Protein AF-A0A2W6VAK4-F1 (afdb_monomer)

Mean predicted aligned error: 8.34 Å

Structure (mmCIF, N/CA/C/O backbone):
data_AF-A0A2W6VAK4-F1
#
_entry.id   AF-A0A2W6VAK4-F1
#
loop_
_atom_site.group_PDB
_atom_site.id
_atom_site.type_symbol
_atom_site.label_atom_id
_atom_site.label_alt_id
_atom_site.label_comp_id
_atom_site.label_asym_id
_atom_site.label_entity_id
_atom_site.label_seq_id
_atom_site.pdbx_PDB_ins_code
_atom_site.Cartn_x
_atom_site.Cartn_y
_atom_site.Cartn_z
_atom_site.occupancy
_atom_site.B_iso_or_equiv
_atom_site.auth_seq_id
_atom_site.auth_comp_id
_atom_site.auth_asym_id
_atom_site.auth_atom_id
_atom_site.pdbx_PDB_model_num
ATOM 1 N N . MET A 1 1 ? -4.982 -17.551 37.501 1.00 53.03 1 MET A N 1
ATOM 2 C CA . MET A 1 1 ? -5.319 -18.114 36.170 1.00 53.03 1 MET A CA 1
ATOM 3 C C . MET A 1 1 ? -6.236 -17.208 35.340 1.00 53.03 1 MET A C 1
ATOM 5 O O . MET A 1 1 ? -5.880 -16.917 34.211 1.00 53.03 1 MET A O 1
ATOM 9 N N . LYS A 1 2 ? -7.338 -16.658 35.885 1.00 54.28 2 LYS A N 1
ATOM 10 C CA . LYS A 1 2 ? -8.228 -15.706 35.167 1.00 54.28 2 LYS A CA 1
ATOM 11 C C . LYS A 1 2 ? -7.531 -14.461 34.579 1.00 54.28 2 LYS A C 1
ATOM 13 O O . LYS A 1 2 ? -7.911 -14.007 33.511 1.00 54.28 2 LYS A O 1
ATOM 18 N N . LYS A 1 3 ? -6.484 -13.944 35.237 1.00 55.78 3 LYS A N 1
ATOM 19 C CA . LYS A 1 3 ? -5.721 -12.773 34.758 1.00 55.78 3 LYS A CA 1
ATOM 20 C C . LYS A 1 3 ? -4.910 -13.048 33.479 1.00 55.78 3 LYS A C 1
ATOM 22 O O . LYS A 1 3 ? -4.712 -12.132 32.696 1.00 55.78 3 LYS A O 1
ATOM 27 N N . LEU A 1 4 ? -4.494 -14.299 33.245 1.00 64.94 4 LEU A N 1
ATOM 28 C CA . LEU A 1 4 ? -3.748 -14.686 32.037 1.00 64.94 4 LEU A CA 1
ATOM 29 C C . LEU A 1 4 ? -4.660 -14.760 30.801 1.00 64.94 4 LEU A C 1
ATOM 31 O O . LEU A 1 4 ? -4.229 -14.428 29.704 1.00 64.94 4 LEU A O 1
ATOM 35 N N . LEU A 1 5 ? -5.936 -15.114 30.990 1.00 67.50 5 LEU A N 1
ATOM 36 C CA . LEU A 1 5 ? -6.931 -15.162 29.911 1.00 67.50 5 LEU A CA 1
ATOM 37 C C . LEU A 1 5 ? -7.258 -13.773 29.343 1.00 67.50 5 LEU A C 1
ATOM 39 O O . LEU A 1 5 ? -7.455 -13.637 28.142 1.00 67.50 5 LEU A O 1
ATOM 43 N N . ILE A 1 6 ? -7.274 -12.738 30.188 1.00 69.25 6 ILE A N 1
ATOM 44 C CA . ILE A 1 6 ? -7.566 -11.360 29.755 1.00 69.25 6 ILE A CA 1
ATOM 45 C C . ILE A 1 6 ? -6.416 -10.802 28.903 1.00 69.25 6 ILE A C 1
ATOM 47 O O . ILE A 1 6 ? -6.658 -10.143 27.896 1.00 69.25 6 ILE A O 1
ATOM 51 N N . VAL A 1 7 ? -5.167 -11.114 29.266 1.00 68.50 7 VAL A N 1
ATOM 52 C CA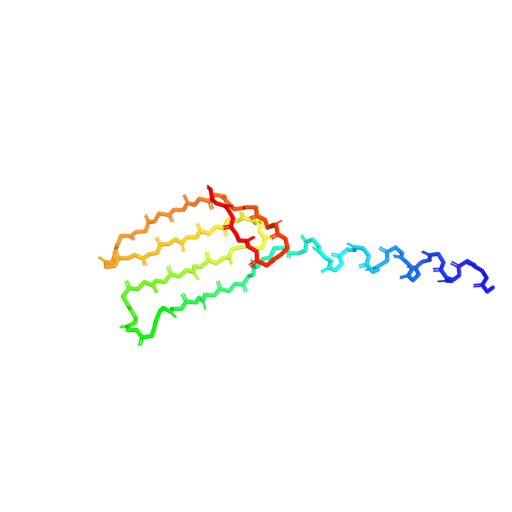 . VAL A 1 7 ? -3.981 -10.698 28.500 1.00 68.50 7 VAL A CA 1
ATOM 53 C C . VAL A 1 7 ? -3.930 -11.393 27.137 1.00 68.50 7 VAL A C 1
ATOM 55 O O . VAL A 1 7 ? -3.649 -10.738 26.139 1.00 68.50 7 VAL A O 1
ATOM 58 N N . ALA A 1 8 ? -4.272 -12.684 27.073 1.00 68.62 8 ALA A N 1
ATOM 59 C CA . ALA A 1 8 ? -4.327 -13.428 25.814 1.00 68.62 8 ALA A CA 1
ATOM 60 C C . ALA A 1 8 ? -5.410 -12.902 24.854 1.00 68.62 8 ALA A C 1
ATOM 62 O O . ALA A 1 8 ? -5.205 -12.883 23.645 1.00 68.62 8 ALA A O 1
ATOM 63 N N . LEU A 1 9 ? -6.553 -12.445 25.376 1.00 66.56 9 LEU A N 1
ATOM 64 C CA . LEU A 1 9 ? -7.630 -11.911 24.542 1.00 66.56 9 LEU A CA 1
ATOM 65 C C . LEU A 1 9 ? -7.288 -10.524 23.972 1.00 66.56 9 LE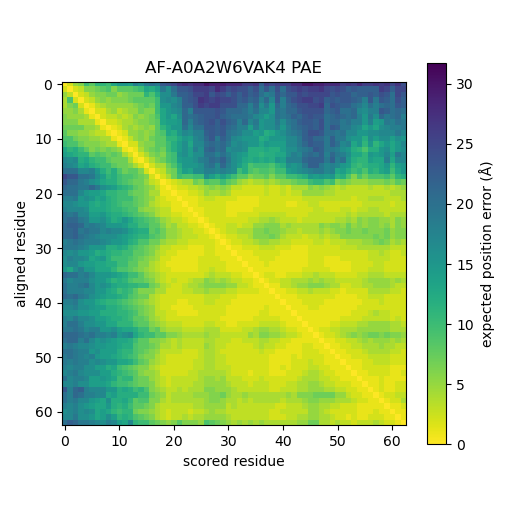U A C 1
ATOM 67 O O . LEU A 1 9 ? -7.633 -10.236 22.833 1.00 66.56 9 LEU A O 1
ATOM 71 N N . ALA A 1 10 ? -6.565 -9.683 24.717 1.00 62.81 10 ALA A N 1
ATOM 72 C CA . ALA A 1 10 ? -6.162 -8.353 24.252 1.00 62.81 10 ALA A CA 1
ATOM 73 C C . ALA A 1 10 ? -5.122 -8.396 23.114 1.00 62.81 10 ALA A C 1
ATOM 75 O O . ALA A 1 10 ? -5.147 -7.542 22.228 1.00 62.81 10 ALA A O 1
ATOM 76 N N . THR A 1 11 ? -4.235 -9.397 23.091 1.00 64.06 11 THR A N 1
ATOM 77 C CA . THR A 1 11 ? -3.235 -9.549 22.020 1.00 64.06 11 THR A CA 1
ATOM 78 C C . THR A 1 11 ? -3.831 -10.074 20.711 1.00 64.06 11 THR A C 1
ATOM 80 O O . THR A 1 11 ? -3.300 -9.775 19.644 1.00 64.06 11 THR A O 1
ATOM 83 N N . LEU A 1 12 ? -4.964 -10.783 20.763 1.00 61.06 12 LEU A N 1
ATOM 84 C CA . LEU A 1 12 ? -5.696 -11.251 19.578 1.00 61.06 12 LEU A CA 1
ATOM 85 C C . LEU A 1 12 ? -6.333 -10.106 18.770 1.00 61.06 12 LEU A C 1
ATOM 87 O O . LEU A 1 12 ? -6.426 -10.216 17.550 1.00 61.06 12 LEU A O 1
ATOM 91 N N . LEU A 1 13 ? -6.733 -8.994 19.406 1.00 59.47 13 LEU A N 1
ATOM 92 C CA . LEU A 1 13 ? -7.353 -7.864 18.693 1.00 59.47 13 LEU A CA 1
ATOM 93 C C . LEU A 1 13 ? -6.349 -7.014 17.898 1.00 59.47 13 LEU A C 1
ATOM 95 O O . LEU A 1 13 ? -6.732 -6.394 16.908 1.00 59.47 13 LEU A O 1
ATOM 99 N N . VAL A 1 14 ? -5.073 -6.997 18.292 1.00 58.22 14 VAL A N 1
ATOM 100 C CA . VAL A 1 14 ? -4.028 -6.213 17.605 1.00 58.22 14 VAL A CA 1
ATOM 101 C C . VAL A 1 14 ? -3.620 -6.854 16.272 1.00 58.22 14 VAL A C 1
ATOM 103 O O . VAL A 1 14 ? -3.210 -6.154 15.348 1.00 58.22 14 VAL A O 1
ATOM 106 N N . ALA A 1 15 ? -3.794 -8.171 16.126 1.00 56.94 15 ALA A N 1
ATOM 107 C CA . ALA A 1 15 ? -3.425 -8.896 14.910 1.00 56.94 15 ALA A CA 1
ATOM 108 C C . ALA A 1 15 ? -4.342 -8.598 13.706 1.00 56.94 15 ALA A C 1
ATOM 110 O O . ALA A 1 15 ? -3.94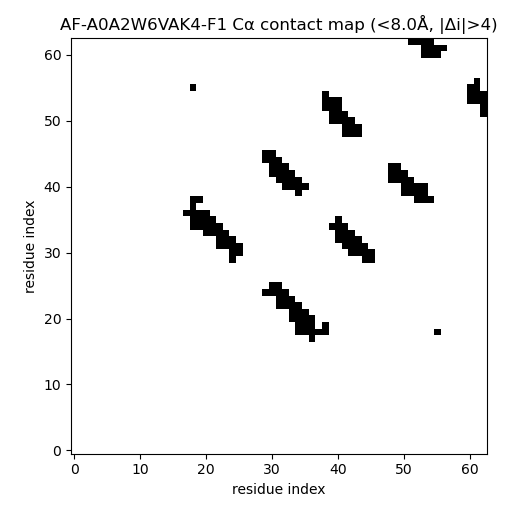9 -8.822 12.565 1.00 56.94 15 ALA A O 1
ATOM 111 N N . CYS A 1 16 ? -5.547 -8.066 13.932 1.00 60.72 16 CYS A N 1
ATOM 112 C CA . CYS A 1 16 ? -6.517 -7.816 12.861 1.00 60.72 16 CYS A CA 1
ATOM 113 C C . CYS A 1 16 ? -6.445 -6.402 12.263 1.00 60.72 16 CYS A C 1
ATOM 115 O O . CYS A 1 16 ? -7.151 -6.130 11.294 1.00 60.72 16 CYS A O 1
ATOM 117 N N . SER A 1 17 ? -5.625 -5.499 12.814 1.00 60.16 17 SER A N 1
ATOM 118 C CA . SER A 1 17 ? -5.534 -4.106 12.346 1.00 60.16 17 SER A CA 1
ATOM 119 C C . SER A 1 17 ? -4.191 -3.738 11.718 1.00 60.16 17 SER A C 1
ATOM 121 O O . SER A 1 17 ? -3.965 -2.563 11.431 1.00 60.16 17 SER A O 1
ATOM 123 N N . GLN A 1 18 ? -3.275 -4.692 11.535 1.00 70.38 18 GLN A N 1
ATOM 124 C CA . GLN A 1 18 ? -2.025 -4.400 10.840 1.00 70.38 18 GLN A CA 1
ATOM 125 C C . GLN A 1 18 ? -2.312 -4.203 9.349 1.00 70.38 18 GLN A C 1
ATOM 127 O O . GLN A 1 18 ? -2.890 -5.068 8.689 1.00 70.38 18 GLN A O 1
ATOM 132 N N . GLY A 1 19 ? -1.943 -3.027 8.835 1.00 77.69 19 GLY A N 1
ATOM 133 C CA . GLY A 1 19 ? -1.973 -2.744 7.407 1.00 77.69 19 GLY A CA 1
ATOM 134 C C . GLY A 1 19 ? -1.144 -3.763 6.623 1.00 77.69 19 GLY A C 1
ATOM 135 O O . GLY A 1 19 ? -0.252 -4.421 7.157 1.00 77.69 19 GLY A O 1
ATOM 136 N N . LEU A 1 20 ? -1.452 -3.895 5.339 1.00 87.81 20 LEU A N 1
ATOM 137 C CA . LEU A 1 20 ? -0.616 -4.609 4.387 1.00 87.81 20 LEU A CA 1
ATOM 138 C C . LEU A 1 20 ? 0.762 -3.954 4.300 1.00 87.81 20 LEU A C 1
ATOM 140 O O . LEU A 1 20 ? 0.871 -2.730 4.297 1.00 87.81 20 LEU A O 1
ATOM 144 N N . SER A 1 21 ? 1.793 -4.783 4.183 1.00 91.44 21 SER A N 1
ATOM 145 C CA . SER A 1 21 ? 3.139 -4.348 3.843 1.00 91.44 21 SER A CA 1
ATOM 146 C C . SER A 1 21 ? 3.717 -5.237 2.749 1.00 91.44 21 SER A C 1
ATOM 148 O O . SER A 1 21 ? 3.531 -6.455 2.767 1.00 91.44 21 SER A O 1
ATOM 150 N N . GLY A 1 22 ? 4.406 -4.624 1.791 1.00 94.31 22 GLY A N 1
ATOM 151 C CA . GLY A 1 22 ? 5.075 -5.332 0.701 1.00 94.31 22 GLY A CA 1
ATOM 152 C C . GLY A 1 22 ? 4.726 -4.789 -0.677 1.00 94.31 22 GLY A C 1
ATOM 153 O O . GLY A 1 22 ? 3.995 -3.809 -0.811 1.00 94.31 22 GLY A O 1
ATOM 154 N N . THR A 1 23 ? 5.258 -5.449 -1.703 1.00 95.75 23 THR A N 1
ATOM 155 C CA . THR A 1 23 ? 5.056 -5.074 -3.104 1.00 95.75 23 THR A CA 1
ATOM 156 C C . THR A 1 23 ? 4.453 -6.240 -3.874 1.00 95.75 23 THR A C 1
ATOM 158 O O . THR A 1 23 ? 4.947 -7.366 -3.804 1.00 95.75 23 THR A O 1
ATOM 161 N N . TRP A 1 24 ? 3.395 -5.959 -4.628 1.00 94.88 24 TRP A N 1
ATOM 162 C CA . TRP A 1 24 ? 2.709 -6.900 -5.503 1.00 94.88 24 TRP A CA 1
ATOM 163 C C . TRP A 1 24 ? 2.765 -6.389 -6.931 1.00 94.88 24 TRP A C 1
ATOM 165 O O . TRP A 1 24 ? 2.514 -5.215 -7.172 1.00 94.88 24 TRP A O 1
ATOM 175 N N . ASN A 1 25 ? 3.042 -7.281 -7.873 1.00 94.81 25 ASN A N 1
ATOM 176 C CA . ASN A 1 25 ? 3.009 -6.965 -9.295 1.00 94.81 25 ASN A CA 1
ATOM 177 C C . ASN A 1 25 ? 1.885 -7.753 -9.959 1.00 94.81 25 ASN A C 1
ATOM 179 O O . ASN A 1 25 ? 1.579 -8.876 -9.543 1.00 94.81 25 ASN A O 1
ATOM 183 N N . ASP A 1 26 ? 1.281 -7.179 -10.993 1.00 91.44 26 ASP A N 1
ATOM 184 C CA . ASP A 1 26 ? 0.428 -7.954 -11.883 1.00 91.44 26 ASP A CA 1
ATOM 185 C C . ASP A 1 26 ? 1.255 -9.003 -12.650 1.00 91.44 26 ASP A C 1
ATOM 187 O O . ASP A 1 26 ? 2.484 -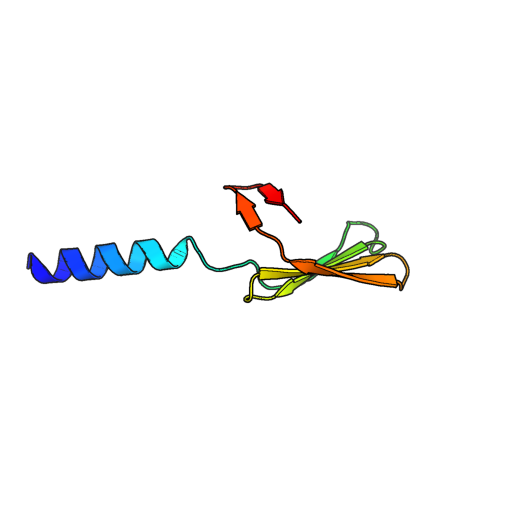8.940 -12.730 1.00 91.44 26 ASP A O 1
ATOM 191 N N . GLY A 1 27 ? 0.583 -10.004 -13.223 1.00 92.56 27 GLY A N 1
ATOM 192 C CA . GLY A 1 27 ? 1.266 -11.116 -13.900 1.00 92.56 27 GLY A CA 1
ATOM 193 C C . GLY A 1 27 ? 2.107 -10.705 -15.117 1.00 92.56 27 GLY A C 1
ATOM 194 O O . GLY A 1 27 ? 2.890 -11.509 -15.611 1.00 92.56 27 GLY A O 1
ATOM 19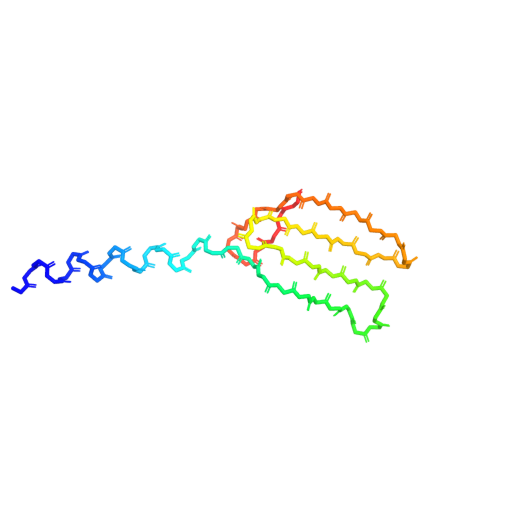5 N N . MET A 1 28 ? 1.946 -9.470 -15.598 1.00 91.31 28 MET A N 1
ATOM 196 C CA . MET A 1 28 ? 2.667 -8.907 -16.740 1.00 91.31 28 MET A CA 1
ATOM 197 C C . MET A 1 28 ? 3.755 -7.899 -16.328 1.00 91.31 28 MET A C 1
ATOM 199 O O . MET A 1 28 ? 4.524 -7.473 -17.185 1.00 91.31 28 MET A O 1
ATOM 203 N N . GLY A 1 29 ? 3.835 -7.514 -15.049 1.00 88.94 29 GLY A N 1
ATOM 204 C CA . GLY A 1 29 ? 4.764 -6.498 -14.547 1.00 88.94 29 GLY A CA 1
ATOM 205 C C . GLY A 1 29 ? 4.472 -5.070 -15.026 1.00 88.94 29 GLY A C 1
ATOM 206 O O . GLY A 1 29 ? 5.362 -4.225 -14.991 1.00 88.94 29 GLY A O 1
ATOM 207 N N . MET A 1 30 ? 3.257 -4.786 -15.503 1.00 92.62 30 MET A N 1
ATOM 208 C CA . MET A 1 30 ? 2.842 -3.448 -15.942 1.00 92.62 30 MET A CA 1
ATOM 209 C C . MET A 1 30 ? 2.371 -2.571 -14.784 1.00 92.62 30 MET A C 1
ATOM 211 O O . MET A 1 30 ? 2.455 -1.340 -14.876 1.00 92.62 30 MET A O 1
ATOM 215 N N . VAL A 1 31 ? 1.861 -3.200 -13.722 1.00 95.38 31 VAL A N 1
ATOM 216 C CA . VAL A 1 31 ? 1.325 -2.519 -12.544 1.00 95.38 31 VAL A CA 1
ATOM 217 C C . VAL A 1 31 ? 1.971 -3.078 -11.283 1.00 95.38 31 VAL A C 1
ATOM 219 O O . VAL A 1 31 ? 1.940 -4.286 -11.048 1.00 95.38 31 VAL A O 1
ATOM 222 N N . SER A 1 32 ? 2.509 -2.183 -10.456 1.00 96.06 32 SER A N 1
ATOM 223 C CA . SER A 1 32 ? 3.058 -2.491 -9.137 1.00 96.06 32 SER A CA 1
ATOM 224 C C . SER A 1 32 ? 2.251 -1.791 -8.048 1.00 96.06 32 SER A C 1
ATOM 226 O O . SER A 1 32 ? 1.888 -0.622 -8.178 1.00 96.06 32 SER A O 1
ATOM 228 N N . TYR A 1 33 ? 1.970 -2.508 -6.967 1.00 95.50 33 TYR A N 1
ATOM 229 C CA . TYR A 1 33 ? 1.298 -2.019 -5.772 1.00 95.50 33 TYR A CA 1
ATOM 230 C C . TYR A 1 33 ? 2.238 -2.187 -4.587 1.00 95.50 33 TYR A C 1
ATOM 232 O O . TYR A 1 33 ? 2.502 -3.312 -4.169 1.00 95.50 33 TYR A O 1
ATOM 240 N N . THR A 1 34 ? 2.707 -1.087 -4.013 1.00 96.25 34 THR A N 1
ATOM 241 C CA . THR A 1 34 ? 3.511 -1.099 -2.787 1.00 96.25 34 THR A CA 1
ATOM 242 C C . THR A 1 34 ? 2.660 -0.612 -1.630 1.00 96.25 34 THR A C 1
ATOM 244 O O . THR A 1 34 ? 2.208 0.530 -1.638 1.00 96.25 34 THR A O 1
ATOM 247 N N . PHE A 1 35 ? 2.421 -1.475 -0.648 1.00 95.12 35 PHE A N 1
ATOM 248 C CA . PHE A 1 35 ? 1.692 -1.128 0.563 1.00 95.12 35 PHE A CA 1
ATOM 249 C C . PHE A 1 35 ? 2.665 -0.851 1.702 1.00 95.12 35 PHE A C 1
ATOM 251 O O . PHE A 1 35 ? 3.565 -1.650 1.975 1.00 95.12 35 PHE A O 1
ATOM 258 N N . ASP A 1 36 ? 2.428 0.259 2.386 1.00 91.00 36 ASP A N 1
ATOM 259 C CA . ASP A 1 36 ? 3.117 0.634 3.608 1.00 91.00 36 ASP A CA 1
ATOM 260 C C . ASP A 1 36 ? 2.282 0.233 4.828 1.00 91.00 36 ASP A C 1
ATOM 262 O O . ASP A 1 36 ? 1.045 0.314 4.841 1.00 91.00 36 ASP A O 1
ATOM 266 N N . SER A 1 37 ? 2.973 -0.136 5.908 1.00 86.31 37 SER A N 1
ATOM 267 C CA . SER A 1 37 ? 2.344 -0.517 7.179 1.00 86.31 37 SER A CA 1
ATOM 268 C C . SER A 1 37 ? 1.542 0.618 7.834 1.00 86.31 37 SER A C 1
ATOM 270 O O . SER A 1 37 ? 0.749 0.359 8.738 1.00 86.31 37 SER A O 1
ATOM 272 N N . ASP A 1 38 ? 1.699 1.860 7.361 1.00 86.31 38 ASP A N 1
ATOM 273 C CA . ASP A 1 38 ? 0.969 3.053 7.808 1.00 86.31 38 ASP A CA 1
ATOM 274 C C . ASP A 1 38 ? -0.382 3.274 7.085 1.00 86.31 38 ASP A C 1
ATOM 276 O O . ASP A 1 38 ? -1.051 4.305 7.272 1.00 86.31 38 ASP A O 1
ATOM 280 N N . GLY A 1 39 ? -0.801 2.302 6.266 1.00 90.06 39 GLY A N 1
ATOM 281 C CA . GLY A 1 39 ? -2.082 2.316 5.565 1.00 90.06 39 GLY A CA 1
ATOM 282 C C . GLY A 1 39 ? -2.059 3.108 4.258 1.00 90.06 39 GLY A C 1
ATOM 283 O O . GLY A 1 39 ? -3.097 3.626 3.838 1.00 90.06 39 GLY A O 1
ATOM 284 N N . LYS A 1 40 ? -0.895 3.244 3.623 1.00 93.88 40 LYS A N 1
ATOM 285 C CA . LYS A 1 40 ? -0.762 3.822 2.283 1.00 93.88 40 LYS A CA 1
ATOM 286 C C . LYS A 1 40 ? -0.491 2.748 1.242 1.00 93.88 40 LYS A C 1
ATOM 288 O O . LYS A 1 40 ? 0.075 1.700 1.535 1.00 93.88 40 LYS A O 1
ATOM 293 N N . VAL A 1 41 ? -0.920 3.029 0.021 1.00 95.56 41 VAL A N 1
ATOM 294 C CA . VAL A 1 41 ? -0.606 2.248 -1.168 1.00 95.56 41 VAL A CA 1
ATOM 295 C C . VAL A 1 41 ? -0.041 3.180 -2.228 1.00 95.56 41 VAL A C 1
ATOM 297 O O . VAL A 1 41 ? -0.602 4.243 -2.498 1.00 95.56 41 VAL A O 1
ATOM 300 N N . THR A 1 42 ? 1.069 2.776 -2.826 1.00 96.75 42 THR A N 1
ATOM 301 C CA . THR A 1 42 ? 1.639 3.385 -4.022 1.00 96.75 42 THR A CA 1
ATOM 302 C C . THR A 1 42 ? 1.350 2.471 -5.197 1.00 96.75 42 THR A C 1
ATOM 304 O O . THR A 1 42 ? 1.769 1.316 -5.199 1.00 96.75 42 THR A O 1
ATOM 307 N N . VAL A 1 43 ? 0.619 2.985 -6.180 1.00 96.06 43 VAL A N 1
ATOM 308 C CA . VAL A 1 43 ? 0.330 2.299 -7.438 1.00 96.06 43 VAL A CA 1
ATOM 309 C C . VAL A 1 43 ? 1.245 2.875 -8.502 1.00 96.06 43 VAL A C 1
ATOM 311 O O . VAL A 1 43 ? 1.173 4.067 -8.799 1.00 96.06 43 VAL A O 1
ATOM 314 N N . GLU A 1 44 ? 2.103 2.040 -9.069 1.00 96.94 44 GLU A N 1
ATOM 315 C CA . GLU A 1 44 ? 2.938 2.387 -10.208 1.00 96.94 44 GLU A CA 1
ATOM 316 C C . GLU A 1 44 ? 2.402 1.704 -11.463 1.00 96.94 44 GLU A C 1
ATOM 318 O O . GLU A 1 44 ? 2.123 0.508 -11.469 1.00 96.94 44 GLU A O 1
ATOM 323 N N . THR A 1 45 ? 2.221 2.464 -12.536 1.00 95.31 45 THR A N 1
ATOM 324 C CA . THR A 1 45 ? 1.767 1.954 -13.830 1.00 95.31 45 THR A CA 1
ATOM 325 C C . THR A 1 45 ? 2.580 2.613 -14.927 1.00 95.31 45 THR A C 1
ATOM 327 O O . THR A 1 45 ? 2.553 3.837 -15.066 1.00 95.31 45 THR A O 1
ATOM 330 N N . LEU A 1 46 ? 3.309 1.809 -15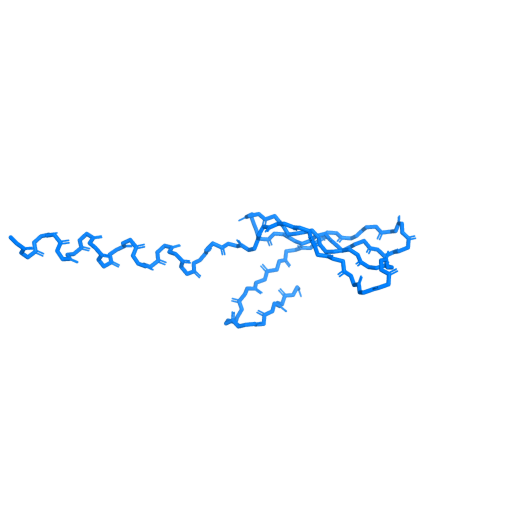.706 1.00 90.38 46 LEU A N 1
ATOM 331 C CA . LEU A 1 46 ? 4.138 2.279 -16.827 1.00 90.38 46 LEU A CA 1
ATOM 332 C C . LEU A 1 46 ? 5.050 3.472 -16.450 1.00 90.38 46 LEU A C 1
ATOM 334 O O . LEU A 1 46 ? 5.136 4.460 -17.180 1.00 90.38 46 LEU A O 1
ATOM 338 N N . GLY A 1 47 ? 5.691 3.402 -15.277 1.00 88.31 47 GLY A N 1
ATOM 339 C CA . GLY A 1 47 ? 6.606 4.431 -14.766 1.00 88.31 47 GLY A CA 1
ATOM 340 C C . GLY A 1 47 ? 5.938 5.667 -14.151 1.00 88.31 47 GLY A C 1
ATOM 341 O O . GLY A 1 47 ? 6.625 6.629 -13.809 1.00 88.31 47 GLY A O 1
ATOM 342 N N . LYS A 1 48 ? 4.608 5.682 -14.005 1.00 94.56 48 LYS A N 1
ATOM 343 C CA . LYS A 1 48 ? 3.880 6.718 -13.259 1.00 94.56 48 LYS A CA 1
ATOM 344 C C . LYS A 1 48 ? 3.438 6.172 -11.913 1.00 94.56 48 LYS A C 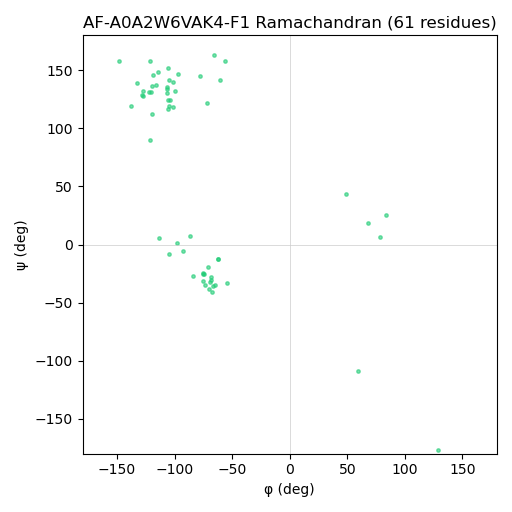1
ATOM 346 O O . LYS A 1 48 ? 2.717 5.182 -11.883 1.00 94.56 48 LYS A O 1
ATOM 351 N N . ALA A 1 49 ? 3.814 6.842 -10.827 1.00 95.31 49 ALA A N 1
ATOM 352 C CA . ALA A 1 49 ? 3.430 6.463 -9.473 1.00 95.31 49 ALA A CA 1
ATOM 353 C C . ALA A 1 49 ? 2.376 7.417 -8.894 1.00 95.31 49 ALA A C 1
ATOM 355 O O . ALA A 1 49 ? 2.506 8.639 -8.991 1.00 95.31 49 ALA A O 1
ATOM 356 N N . GLN A 1 50 ? 1.356 6.855 -8.251 1.00 95.94 50 GLN A N 1
ATOM 357 C CA . GLN A 1 50 ? 0.375 7.579 -7.451 1.00 95.94 50 GLN A CA 1
ATOM 358 C C . GLN A 1 50 ? 0.275 6.933 -6.072 1.00 95.94 50 GLN A C 1
ATOM 360 O O . GLN A 1 50 ? 0.050 5.732 -5.955 1.00 95.94 50 GLN A O 1
ATOM 365 N N . GLN A 1 51 ? 0.396 7.743 -5.023 1.00 96.38 51 GLN A N 1
ATOM 366 C CA . GLN A 1 51 ? 0.220 7.295 -3.647 1.00 96.38 51 GLN A CA 1
ATOM 367 C C . GLN A 1 51 ? -1.157 7.705 -3.129 1.00 96.38 51 GLN A C 1
ATOM 369 O O . GLN A 1 51 ? -1.632 8.813 -3.384 1.00 96.38 51 GLN A O 1
ATOM 374 N N . SER A 1 52 ? -1.813 6.829 -2.380 1.00 96.00 52 SER A N 1
ATOM 375 C CA . SER A 1 52 ? -3.090 7.114 -1.729 1.00 96.00 52 SER A CA 1
ATOM 376 C C . SER A 1 52 ? -3.214 6.340 -0.420 1.00 96.00 52 SER A C 1
ATOM 378 O O . SER A 1 52 ? -2.511 5.358 -0.187 1.00 96.00 52 SER A O 1
ATOM 380 N N . ARG A 1 53 ? -4.073 6.813 0.483 1.00 94.31 53 ARG A N 1
ATOM 381 C CA . ARG A 1 53 ? -4.409 6.065 1.698 1.00 94.31 53 ARG A CA 1
ATOM 382 C C . ARG A 1 53 ? -5.406 4.976 1.324 1.00 94.31 53 ARG A C 1
ATOM 384 O O . ARG A 1 53 ? -6.249 5.218 0.475 1.00 94.31 53 ARG A O 1
ATOM 391 N N . TYR A 1 54 ? -5.336 3.819 1.969 1.00 92.06 54 TYR A N 1
ATOM 392 C CA . TYR A 1 54 ? -6.379 2.810 1.841 1.00 92.06 54 TYR A CA 1
ATOM 393 C C . TYR A 1 54 ? -6.993 2.474 3.197 1.00 92.06 54 TYR A C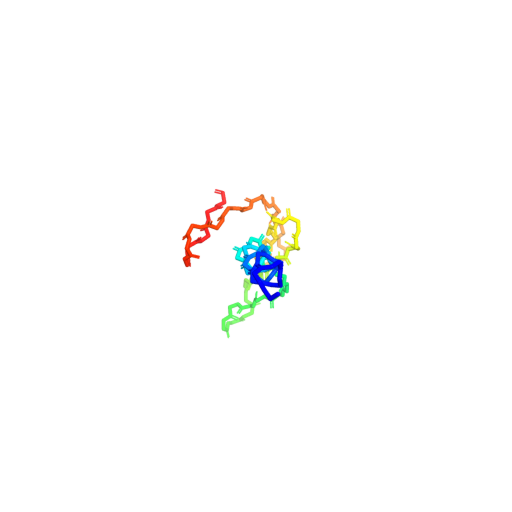 1
ATOM 395 O O . TYR A 1 54 ? -6.401 2.665 4.261 1.00 92.06 54 TYR A O 1
ATOM 403 N N . THR A 1 55 ? -8.206 1.945 3.141 1.00 90.31 55 THR A N 1
ATOM 404 C CA . THR A 1 55 ? -8.894 1.306 4.257 1.00 90.31 55 THR A CA 1
ATOM 405 C C . THR A 1 55 ? -9.172 -0.142 3.893 1.00 90.31 55 THR A C 1
ATOM 407 O O . THR A 1 55 ? -9.389 -0.478 2.725 1.00 90.31 55 THR A O 1
ATOM 410 N N . ARG A 1 56 ? -9.123 -1.020 4.894 1.00 87.06 56 ARG A N 1
ATOM 411 C CA . ARG A 1 56 ? -9.410 -2.440 4.724 1.00 87.06 56 ARG A CA 1
ATOM 412 C C . ARG A 1 56 ? -10.777 -2.755 5.309 1.00 87.06 56 ARG A C 1
ATOM 414 O O . ARG A 1 56 ? -11.021 -2.501 6.483 1.00 87.06 56 ARG A O 1
ATOM 421 N N . ASP A 1 57 ? -11.630 -3.338 4.482 1.00 86.94 57 ASP A N 1
ATOM 422 C CA . ASP A 1 57 ? -12.973 -3.789 4.830 1.00 86.94 57 ASP A CA 1
ATOM 423 C C . ASP A 1 57 ? -13.051 -5.297 4.553 1.00 86.94 57 ASP A C 1
ATOM 425 O O . ASP A 1 57 ? -13.266 -5.744 3.421 1.00 86.94 57 ASP A O 1
ATOM 429 N N . GLY A 1 58 ? -12.711 -6.091 5.573 1.00 85.31 58 GLY A N 1
ATOM 430 C CA . GLY A 1 58 ? -12.525 -7.539 5.455 1.00 85.31 58 GLY A CA 1
ATOM 431 C C . GLY A 1 58 ? -11.429 -7.910 4.447 1.00 85.31 58 GLY A C 1
ATOM 432 O O . GLY A 1 58 ? -10.235 -7.714 4.698 1.00 85.31 58 GLY A O 1
ATOM 433 N N . ASN A 1 59 ? -11.841 -8.454 3.300 1.00 86.44 59 ASN A N 1
ATOM 434 C CA . ASN A 1 59 ? -10.960 -8.834 2.188 1.00 86.44 59 ASN A CA 1
ATOM 435 C C . ASN A 1 59 ? -10.882 -7.785 1.066 1.00 86.44 59 ASN A C 1
ATOM 437 O O . ASN A 1 59 ? -10.180 -8.011 0.084 1.00 86.44 59 ASN A O 1
ATOM 441 N N . THR A 1 60 ? -11.572 -6.653 1.206 1.00 88.12 60 THR A N 1
ATOM 442 C CA . THR A 1 60 ? -11.599 -5.582 0.202 1.00 88.12 60 THR A CA 1
ATOM 443 C C . THR A 1 60 ? -10.741 -4.406 0.653 1.00 88.12 60 THR A C 1
ATOM 445 O O . THR A 1 60 ? -10.741 -4.041 1.830 1.00 88.12 60 THR A O 1
ATOM 448 N N . LEU A 1 61 ? -10.027 -3.788 -0.288 1.00 90.12 61 LEU A N 1
ATOM 449 C CA . LEU A 1 61 ? -9.297 -2.540 -0.072 1.00 90.12 61 LEU A CA 1
ATOM 450 C C . LEU A 1 61 ? -10.037 -1.401 -0.771 1.00 90.12 61 LEU A C 1
ATOM 452 O O . LEU A 1 61 ? -10.452 -1.546 -1.920 1.00 90.12 61 LEU A O 1
ATOM 456 N N . LYS A 1 62 ? -10.207 -0.281 -0.071 1.00 90.38 62 LYS A N 1
ATOM 457 C CA . LYS A 1 62 ? -10.831 0.941 -0.589 1.00 90.38 62 LYS A CA 1
ATOM 458 C C . LYS A 1 62 ? -9.820 2.074 -0.496 1.00 90.38 62 LYS A C 1
ATOM 460 O O . LYS A 1 62 ? -9.210 2.232 0.560 1.00 90.38 62 LYS A O 1
ATOM 465 N N . VAL A 1 63 ? -9.650 2.816 -1.584 1.00 87.38 63 VAL A N 1
ATOM 466 C CA . VAL A 1 63 ? -8.730 3.957 -1.710 1.00 87.38 63 VAL A CA 1
ATOM 467 C C . VAL A 1 63 ? -9.538 5.246 -1.723 1.00 87.38 63 VAL A C 1
ATOM 469 O O . VAL A 1 63 ? -10.596 5.236 -2.391 1.00 87.38 63 VAL A O 1
#

Solvent-accessible surface area (backbone atoms only — not comparable to full-atom values): 3796 Å² total; per-residue (Å²): 113,75,71,58,56,57,56,57,55,59,57,59,62,58,71,77,70,67,43,60,68,52,76,47,64,47,101,82,67,54,38,38,40,38,30,37,64,88,33,35,37,35,41,33,46,84,90,45,76,48,75,46,59,47,48,78,60,91,93,43,79,47,111

Radius of gyration: 16.7 Å; Cα contacts (8 Å, |Δi|>4): 83; c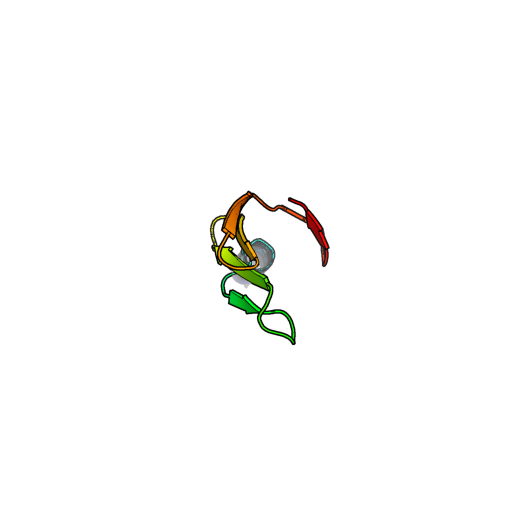hains: 1; bounding box: 20×26×53 Å

Foldseek 3Di:
DVVVVVVVVVVVVVVVPFWDADWDADPVRQWIWGTDRVQKIWIDGNNDIDIDGWDDDPPDIDD

pLDDT: mean 83.45, std 14.08, range [53.03, 96.94]

Secondary structure (DSSP, 8-state):
-HHHHHHHHHHHHHTTSPPP-EEEE-TTSSEEEEEETTTEEEEEETTEEEEEE-EEETTEEE-

Nearest PDB structures (foldseek):
  2nyp-assembly1_A  TM=6.184E-01  e=1.705E+00  Bacillus cereus
  5mzh-assembly2_B  TM=6.234E-01  e=2.563E+00  Chlamydomonas reinhardtii
  8twe-assembly1_B  TM=5.885E-01  e=2.152E+00  Homo sapiens
  5k0y-assembly1_T  TM=5.707E-01  e=3.052E+00  Oryctolagus cuniculus
  8d9l-assembly1_B  TM=6.275E-01  e=3.634E+00  Homo sapiens

Sequence (63 aa):
MKKLLIVALATLLVACSQGLSGTWNDGMGMVSYTFDSDGKVTVETLGKAQQSRYTRDGNTLKV